Protein AF-A0A8S9WDZ3-F1 (afdb_monomer)

Nearest PDB structures (foldseek):
  6dm8-assembly7_G  TM=3.209E-01  e=6.962E-01  Escherichia coli K-12
  8tno-assembly1_A  TM=4.262E-01  e=3.860E+00  synthetic construct
  8tno-assembly2_B  TM=4.068E-01  e=4.930E+00  synthetic construct
  6vfi-assembly1_A  TM=4.098E-01  e=8.041E+00  synthetic construct
  6vo4-assembly1_A  TM=3.030E-01  e=2.740E+00  Homo sapiens

Structure (mmCIF, N/CA/C/O backbone):
data_AF-A0A8S9WDZ3-F1
#
_entry.id   AF-A0A8S9WDZ3-F1
#
loop_
_atom_site.group_PDB
_atom_site.id
_atom_site.type_symbol
_atom_site.label_atom_id
_atom_site.label_alt_id
_atom_site.label_comp_id
_atom_site.label_asym_id
_atom_site.label_entity_id
_atom_site.label_seq_id
_atom_site.pdbx_PDB_ins_code
_atom_site.Cartn_x
_atom_site.Cartn_y
_atom_site.Cartn_z
_atom_site.occupancy
_atom_site.B_iso_or_equiv
_atom_site.auth_seq_id
_atom_site.auth_comp_id
_atom_site.auth_asym_id
_atom_site.auth_atom_id
_atom_site.pdbx_PDB_model_num
ATOM 1 N N . MET A 1 1 ? -6.692 0.018 -32.032 1.00 40.12 1 MET A N 1
ATOM 2 C CA . MET A 1 1 ? -6.985 0.845 -30.844 1.00 40.12 1 MET A CA 1
ATOM 3 C C . MET A 1 1 ? -5.650 1.268 -30.252 1.00 40.12 1 MET A C 1
ATOM 5 O O . MET A 1 1 ? -4.953 0.416 -29.720 1.00 40.12 1 MET A O 1
ATOM 9 N N . GLN A 1 2 ? -5.207 2.512 -30.464 1.00 38.59 2 GLN A N 1
ATOM 10 C CA . GLN A 1 2 ? -3.973 2.981 -29.827 1.00 38.59 2 GLN A CA 1
ATOM 11 C C . GLN A 1 2 ? -4.269 3.216 -28.346 1.00 38.59 2 GLN A C 1
ATOM 13 O O . GLN A 1 2 ? -5.118 4.037 -28.007 1.00 38.59 2 GLN A O 1
ATOM 18 N N . ILE A 1 3 ? -3.610 2.460 -27.471 1.00 48.50 3 ILE A N 1
ATOM 19 C CA . ILE A 1 3 ? -3.632 2.719 -26.033 1.00 48.50 3 ILE A CA 1
ATOM 20 C C . ILE A 1 3 ? -2.866 4.029 -25.841 1.00 48.50 3 ILE A C 1
ATOM 22 O O . ILE A 1 3 ? -1.650 4.060 -26.029 1.00 48.50 3 ILE A O 1
ATOM 26 N N . LYS A 1 4 ? -3.571 5.123 -25.534 1.00 57.94 4 LYS A N 1
ATOM 27 C CA . LYS A 1 4 ? -2.932 6.384 -25.144 1.00 57.94 4 LYS A CA 1
ATOM 28 C C . LYS A 1 4 ? -2.119 6.088 -23.881 1.00 57.94 4 LYS A C 1
ATOM 30 O O . LYS A 1 4 ? -2.699 5.837 -22.828 1.00 57.94 4 LYS A O 1
ATOM 35 N N . LYS A 1 5 ? -0.788 6.045 -23.993 1.00 66.69 5 LYS A N 1
ATOM 36 C CA . LYS A 1 5 ? 0.084 6.037 -22.813 1.00 66.69 5 LYS A CA 1
ATOM 37 C C . LYS A 1 5 ? -0.200 7.321 -22.035 1.00 66.69 5 LYS A C 1
ATOM 39 O O . LYS A 1 5 ? -0.209 8.393 -22.639 1.00 66.69 5 LYS A O 1
ATOM 44 N N . MET A 1 6 ? -0.473 7.200 -20.738 1.00 71.88 6 MET A N 1
ATOM 45 C CA . MET A 1 6 ? -0.555 8.370 -19.865 1.00 71.88 6 MET A CA 1
ATOM 46 C C . MET A 1 6 ? 0.795 9.081 -19.858 1.00 71.88 6 MET A C 1
ATOM 48 O O . MET A 1 6 ? 1.844 8.434 -19.891 1.00 71.88 6 MET A O 1
ATOM 52 N N . HIS A 1 7 ? 0.763 10.408 -19.837 1.00 79.19 7 HIS A N 1
ATOM 53 C CA . HIS A 1 7 ? 1.970 11.204 -19.653 1.00 79.19 7 HIS A CA 1
ATOM 54 C C . HIS A 1 7 ? 2.420 11.151 -18.181 1.00 79.19 7 HIS A C 1
ATOM 56 O O . HIS A 1 7 ? 1.568 11.013 -17.303 1.00 79.19 7 HIS A O 1
ATOM 62 N N . PRO A 1 8 ? 3.724 11.311 -17.878 1.00 79.06 8 PRO A N 1
ATOM 63 C CA . PRO A 1 8 ? 4.237 11.234 -16.505 1.00 79.06 8 PRO A CA 1
ATOM 64 C C . PRO A 1 8 ? 3.478 12.113 -15.497 1.00 79.06 8 PRO A C 1
ATOM 66 O O . PRO A 1 8 ? 3.054 11.625 -14.456 1.00 79.06 8 PRO A O 1
ATOM 69 N N . GLY A 1 9 ? 3.170 13.365 -15.857 1.00 84.00 9 GLY A N 1
ATOM 70 C CA . GLY A 1 9 ? 2.394 14.261 -14.988 1.00 84.00 9 GLY A CA 1
ATOM 71 C C . GLY A 1 9 ? 0.935 13.831 -14.763 1.00 84.00 9 GLY A C 1
ATOM 72 O O . GLY A 1 9 ? 0.338 14.175 -13.747 1.00 84.00 9 GLY A O 1
ATOM 73 N N . GLU A 1 10 ? 0.341 13.053 -15.677 1.00 86.69 10 GLU A N 1
ATOM 74 C CA . GLU A 1 10 ? -0.997 12.479 -15.470 1.00 86.69 10 GLU A CA 1
ATOM 75 C C . GLU A 1 10 ? -0.952 11.327 -14.450 1.00 86.69 10 GLU A C 1
ATOM 77 O O . GLU A 1 10 ? -1.890 11.178 -13.665 1.00 86.69 10 GLU A O 1
ATOM 82 N N . LEU A 1 11 ? 0.131 10.537 -14.444 1.00 87.81 11 LEU A N 1
ATOM 83 C CA . LEU A 1 11 ? 0.350 9.443 -13.490 1.00 87.81 11 LEU A CA 1
ATOM 84 C C . LEU A 1 11 ? 0.649 9.969 -12.083 1.00 87.81 11 LEU A C 1
ATOM 86 O O . LEU A 1 11 ? 0.095 9.453 -11.116 1.00 87.81 11 LEU A O 1
ATOM 90 N N . GLU A 1 12 ? 1.457 11.025 -11.969 1.00 90.12 12 GLU A N 1
ATOM 91 C CA . GLU A 1 12 ? 1.723 11.712 -10.697 1.00 90.12 12 GLU A CA 1
ATOM 92 C C . GLU A 1 12 ? 0.423 12.221 -10.064 1.00 90.12 12 GLU A C 1
ATOM 94 O O . GLU A 1 12 ? 0.087 11.864 -8.934 1.00 90.12 12 GLU A O 1
ATOM 99 N N . ALA A 1 13 ? -0.374 12.970 -10.831 1.00 92.69 13 ALA A N 1
ATOM 100 C CA . ALA A 1 13 ? -1.641 13.501 -10.342 1.00 92.69 13 ALA A CA 1
ATOM 101 C C . ALA A 1 13 ? -2.654 12.392 -9.994 1.00 92.69 13 ALA A C 1
ATOM 103 O O . ALA A 1 13 ? -3.496 12.568 -9.113 1.00 92.69 13 ALA A O 1
ATOM 104 N N . GLU A 1 14 ? -2.628 11.254 -10.695 1.00 93.12 14 GLU A N 1
ATOM 105 C CA . GLU A 1 14 ? -3.444 10.087 -10.348 1.00 93.12 14 GLU A CA 1
ATOM 106 C C . GLU A 1 14 ? -2.997 9.454 -9.027 1.00 93.12 14 GLU A C 1
ATOM 108 O O . GLU A 1 14 ? -3.836 9.230 -8.150 1.00 93.12 14 GLU A O 1
ATOM 113 N N . ALA A 1 15 ? -1.696 9.207 -8.866 1.00 93.88 15 ALA A N 1
ATOM 114 C CA . ALA A 1 15 ? -1.133 8.628 -7.654 1.00 93.88 15 ALA A CA 1
ATOM 115 C C . ALA A 1 15 ? -1.459 9.488 -6.425 1.00 93.88 15 ALA A C 1
ATOM 117 O O . ALA A 1 15 ? -1.945 8.959 -5.425 1.00 93.88 15 ALA A O 1
ATOM 118 N N . GLU A 1 16 ? -1.294 10.810 -6.521 1.00 95.69 16 GLU A N 1
ATOM 119 C CA . GLU A 1 16 ? -1.653 11.745 -5.449 1.00 95.69 16 GLU A CA 1
ATOM 120 C C . GLU A 1 16 ? -3.130 11.633 -5.056 1.00 95.69 16 GLU A C 1
ATOM 122 O O . GLU A 1 16 ? -3.451 11.495 -3.873 1.00 95.69 16 GLU A O 1
ATOM 127 N N . ARG A 1 17 ? -4.0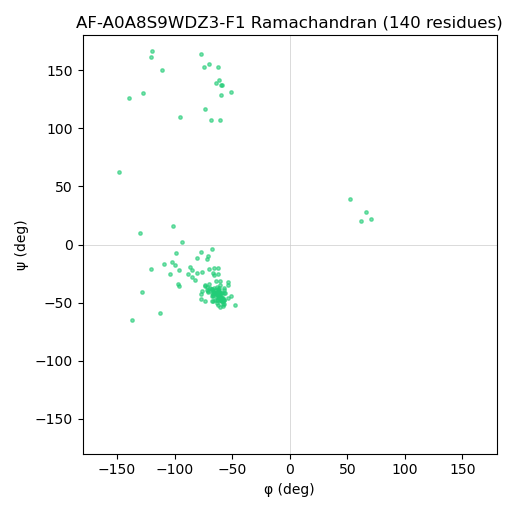41 11.624 -6.040 1.00 97.25 17 ARG A N 1
ATOM 128 C CA . ARG A 1 17 ? -5.483 11.489 -5.777 1.00 97.25 17 ARG A CA 1
ATOM 129 C C . ARG A 1 17 ? -5.824 10.167 -5.095 1.00 97.25 17 ARG A C 1
ATOM 131 O O . ARG A 1 17 ? -6.632 10.157 -4.169 1.00 97.25 17 ARG A O 1
ATOM 138 N N . ILE A 1 18 ? -5.228 9.062 -5.539 1.00 97.44 18 ILE A N 1
ATOM 139 C CA . ILE A 1 18 ? -5.483 7.732 -4.969 1.00 97.44 18 ILE A CA 1
ATOM 140 C C . ILE A 1 18 ? -4.955 7.648 -3.535 1.00 97.44 18 ILE A C 1
ATOM 142 O O . ILE A 1 18 ? -5.657 7.153 -2.654 1.00 97.44 18 ILE A O 1
ATOM 146 N N . VAL A 1 19 ? -3.747 8.155 -3.281 1.00 98.25 19 VAL A N 1
ATOM 147 C CA . VAL A 1 19 ? -3.130 8.159 -1.945 1.00 98.25 19 VAL A CA 1
ATOM 148 C C . VAL A 1 19 ? -3.929 9.031 -0.972 1.00 98.25 19 VAL A C 1
ATOM 150 O O . VAL A 1 19 ? -4.139 8.640 0.178 1.00 98.25 19 VAL A O 1
ATOM 153 N N . GLU A 1 20 ? -4.437 10.178 -1.426 1.00 98.50 20 GLU A N 1
ATOM 154 C CA . GLU A 1 20 ? -5.309 11.032 -0.616 1.00 98.50 20 GLU A CA 1
ATOM 155 C C . GLU A 1 20 ? -6.661 10.364 -0.327 1.00 98.50 20 GLU A C 1
ATOM 157 O O . GLU A 1 20 ? -7.138 10.365 0.810 1.00 98.50 20 GLU A O 1
ATOM 162 N N . ALA A 1 21 ? -7.272 9.734 -1.334 1.00 98.56 21 ALA A N 1
ATOM 163 C CA . ALA A 1 21 ? -8.512 8.984 -1.157 1.00 98.56 21 ALA A CA 1
ATOM 164 C C . ALA A 1 21 ? -8.337 7.813 -0.176 1.00 98.56 21 ALA A C 1
ATOM 166 O O . ALA A 1 21 ? -9.207 7.582 0.665 1.00 98.56 21 ALA A O 1
ATOM 167 N N . PHE A 1 22 ? -7.198 7.120 -0.233 1.00 98.69 22 PHE A N 1
ATOM 168 C CA . PHE A 1 22 ? -6.852 6.057 0.706 1.00 98.69 22 PHE A CA 1
ATOM 169 C C . PHE A 1 22 ? -6.722 6.574 2.145 1.00 98.69 22 PHE A C 1
ATOM 171 O O . PHE A 1 22 ? -7.282 5.979 3.066 1.00 98.69 22 PHE A O 1
ATOM 178 N N . TYR A 1 23 ? -6.041 7.704 2.350 1.00 98.75 23 TYR A N 1
ATOM 179 C CA . TYR A 1 23 ? -5.949 8.344 3.664 1.00 98.75 23 TYR A CA 1
ATOM 180 C C . TYR A 1 23 ? -7.333 8.691 4.232 1.00 98.75 23 TYR A C 1
ATOM 182 O O . TYR A 1 23 ? -7.646 8.326 5.370 1.00 98.75 23 TYR A O 1
ATOM 190 N N . ASN A 1 24 ? -8.188 9.323 3.424 1.00 98.62 24 ASN A N 1
ATOM 191 C CA . ASN A 1 24 ? -9.543 9.688 3.835 1.00 98.62 24 ASN A CA 1
ATOM 192 C C . ASN A 1 24 ? -10.383 8.457 4.185 1.00 98.62 24 ASN A C 1
ATOM 194 O O . ASN A 1 24 ? -11.076 8.453 5.200 1.00 98.62 24 ASN A O 1
ATOM 198 N N . TYR A 1 25 ? -10.262 7.386 3.405 1.00 98.69 25 TYR A N 1
ATOM 199 C CA . TYR A 1 25 ? -10.893 6.103 3.694 1.00 98.69 25 TYR A CA 1
ATOM 200 C C . TYR A 1 25 ? -10.450 5.527 5.051 1.00 98.69 25 TYR A C 1
ATOM 202 O O . TYR A 1 25 ? -11.284 5.133 5.870 1.00 98.69 25 TYR A O 1
ATOM 210 N N . LEU A 1 26 ? -9.146 5.517 5.343 1.00 98.62 26 LEU A N 1
ATOM 211 C CA . LEU A 1 26 ? -8.642 5.013 6.624 1.00 98.62 26 LEU A CA 1
ATOM 212 C C . LEU A 1 26 ? -9.180 5.818 7.809 1.00 98.62 26 LEU A C 1
ATOM 214 O O . LEU A 1 26 ? -9.603 5.239 8.811 1.00 98.62 26 LEU A O 1
ATOM 218 N N . LYS A 1 27 ? -9.162 7.144 7.685 1.00 98.44 27 LYS A N 1
ATOM 219 C CA . LYS A 1 27 ? -9.550 8.062 8.753 1.00 98.44 27 LYS A CA 1
ATOM 220 C C . LYS A 1 27 ? -11.059 8.094 8.976 1.00 98.44 27 LYS A C 1
ATOM 222 O O . LYS A 1 27 ? -11.516 7.987 10.108 1.00 98.44 27 LYS A O 1
ATOM 227 N N . HIS A 1 28 ? -11.834 8.243 7.907 1.00 98.00 28 HIS A N 1
ATOM 228 C CA . HIS A 1 28 ? -13.259 8.558 7.995 1.00 98.00 28 HIS A CA 1
ATOM 229 C C . HIS A 1 28 ? -14.161 7.330 7.884 1.00 98.00 28 HIS A C 1
ATOM 231 O O . HIS A 1 28 ? -15.189 7.281 8.552 1.00 98.00 28 HIS A O 1
ATOM 237 N N . GLU A 1 29 ? -13.780 6.327 7.091 1.00 98.00 29 GLU A N 1
ATOM 238 C CA . GLU A 1 29 ? -14.601 5.123 6.900 1.00 98.00 29 GLU A CA 1
ATOM 239 C C . GLU A 1 29 ? -14.168 3.975 7.811 1.00 98.00 29 GLU A C 1
ATOM 241 O O . GLU A 1 29 ? -15.009 3.221 8.295 1.00 98.00 29 GLU A O 1
ATOM 246 N N . LYS A 1 30 ? -12.863 3.835 8.075 1.00 97.81 30 LYS A N 1
ATOM 247 C CA . LYS A 1 30 ? -12.343 2.793 8.978 1.00 97.81 30 LYS A CA 1
ATOM 248 C C . LYS A 1 30 ? -12.041 3.289 10.392 1.00 97.81 30 LYS A C 1
ATOM 250 O O . LYS A 1 30 ? -11.752 2.464 11.256 1.00 97.81 30 LYS A O 1
ATOM 255 N N . GLY A 1 31 ? -12.128 4.598 10.637 1.00 97.81 31 GLY A N 1
ATOM 256 C CA . GLY A 1 31 ? -12.002 5.189 11.972 1.00 97.81 31 GLY A CA 1
ATOM 257 C C . GLY A 1 31 ? -10.616 5.042 12.604 1.00 97.81 31 GLY A C 1
ATOM 258 O O . GLY A 1 31 ? -10.511 4.966 13.827 1.00 97.81 31 GLY A O 1
ATOM 259 N N . LEU A 1 32 ? -9.551 4.949 11.799 1.00 98.00 32 LEU A N 1
ATOM 260 C CA . LEU A 1 32 ? -8.182 4.936 12.321 1.00 98.00 32 LEU A CA 1
ATOM 261 C C . LEU A 1 32 ? -7.803 6.316 12.877 1.00 98.00 32 LEU A C 1
ATOM 263 O O . LEU A 1 32 ? -8.330 7.342 12.444 1.00 98.00 32 LEU A O 1
ATOM 267 N N . SER A 1 33 ? -6.844 6.344 13.809 1.00 98.19 33 SER A N 1
ATOM 268 C CA . SER A 1 33 ? -6.278 7.607 14.284 1.00 98.19 33 SER A CA 1
ATOM 269 C C . SER A 1 33 ? -5.578 8.359 13.150 1.00 98.19 33 SER A C 1
ATOM 271 O O . SER A 1 33 ? -5.057 7.753 12.211 1.00 98.19 33 SER A O 1
ATOM 273 N N . GLU A 1 34 ? -5.532 9.686 13.275 1.00 97.94 34 GLU A N 1
ATOM 274 C CA . GLU A 1 34 ? -4.807 10.588 12.373 1.00 97.94 34 GLU A CA 1
ATOM 275 C C . GLU A 1 34 ? -3.381 10.095 12.101 1.00 97.94 34 GLU A C 1
ATOM 277 O O . GLU A 1 34 ? -2.982 9.924 10.954 1.00 97.94 34 GLU A O 1
ATOM 282 N N . GLU A 1 35 ? -2.643 9.810 13.174 1.00 97.94 35 GLU A N 1
ATOM 283 C CA . GLU A 1 35 ? -1.253 9.365 13.131 1.00 97.94 35 GLU A CA 1
ATOM 284 C C . GLU A 1 35 ? -1.102 8.058 12.348 1.00 97.94 35 GLU A C 1
ATOM 286 O O . GLU A 1 35 ? -0.276 7.965 11.444 1.00 97.94 35 GLU A O 1
ATOM 291 N N . THR A 1 36 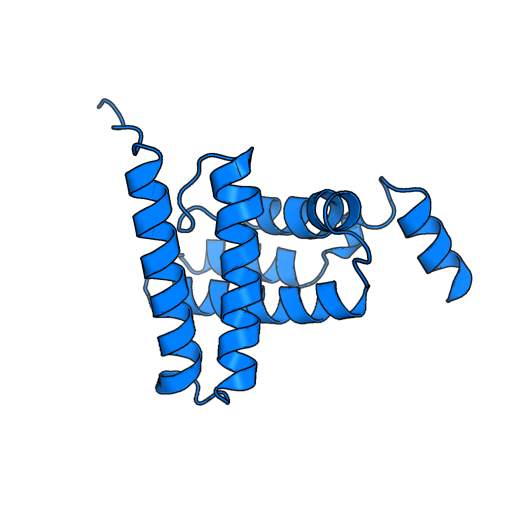? -1.943 7.056 12.630 1.00 97.50 36 THR A N 1
ATOM 292 C CA . THR A 1 36 ? -1.868 5.768 11.926 1.00 97.50 36 THR A CA 1
ATOM 293 C C . THR A 1 36 ? -2.297 5.895 10.462 1.00 97.50 36 THR A C 1
ATOM 295 O O . THR A 1 36 ? -1.704 5.263 9.588 1.00 97.50 36 THR A O 1
ATOM 298 N N . ALA A 1 37 ? -3.310 6.714 10.163 1.00 98.31 37 ALA A N 1
ATOM 299 C CA . ALA A 1 37 ? -3.739 6.963 8.790 1.00 98.31 37 ALA A CA 1
ATOM 300 C C . ALA A 1 37 ? -2.654 7.694 7.980 1.00 98.31 37 ALA A C 1
ATOM 302 O O . ALA A 1 37 ? -2.405 7.324 6.833 1.00 98.31 37 ALA A O 1
ATOM 303 N N . LEU A 1 38 ? -1.982 8.687 8.575 1.00 98.31 38 LEU A N 1
ATOM 304 C CA . LEU A 1 38 ? -0.860 9.398 7.956 1.00 98.31 38 LEU A CA 1
ATOM 305 C C . LEU A 1 38 ? 0.345 8.486 7.728 1.00 98.31 38 LEU A C 1
ATOM 307 O O . LEU A 1 38 ? 0.939 8.540 6.655 1.00 98.31 38 LEU A O 1
ATOM 311 N N . GLU A 1 39 ? 0.672 7.615 8.681 1.00 97.69 39 GLU A N 1
ATOM 312 C CA . GLU A 1 39 ? 1.754 6.640 8.516 1.00 97.69 39 GLU A CA 1
ATOM 313 C C . GLU A 1 39 ? 1.473 5.699 7.333 1.00 97.69 39 GLU A C 1
ATOM 315 O O . GLU A 1 39 ? 2.306 5.533 6.443 1.00 97.69 39 GLU A O 1
ATOM 320 N N . HIS A 1 40 ? 0.264 5.139 7.242 1.00 98.00 40 HIS A N 1
ATOM 321 C CA . HIS A 1 40 ? -0.110 4.288 6.109 1.00 98.00 40 HIS A CA 1
ATOM 322 C C . HIS A 1 40 ? -0.163 5.053 4.779 1.00 98.00 40 HIS A C 1
ATOM 324 O O . HIS A 1 40 ? 0.265 4.521 3.753 1.00 98.00 40 HIS A O 1
ATOM 330 N N . LYS A 1 41 ? -0.637 6.307 4.785 1.00 98.19 41 LYS A N 1
ATOM 331 C CA . LYS A 1 41 ? -0.577 7.205 3.621 1.00 98.19 41 LYS A CA 1
ATOM 332 C C . LYS A 1 41 ? 0.863 7.389 3.154 1.00 98.19 41 LYS A C 1
ATOM 334 O O . LYS A 1 41 ? 1.134 7.258 1.965 1.00 98.19 41 LYS A O 1
ATOM 339 N N . HIS A 1 42 ? 1.777 7.668 4.080 1.00 97.38 42 HIS A N 1
ATOM 340 C CA . HIS A 1 42 ? 3.191 7.861 3.785 1.00 97.38 42 HIS A CA 1
ATOM 341 C C . HIS A 1 42 ? 3.814 6.599 3.177 1.00 97.38 42 HIS A C 1
ATOM 343 O O . HIS A 1 42 ? 4.497 6.685 2.161 1.00 97.38 42 HIS A O 1
ATOM 349 N N . GLN A 1 43 ? 3.518 5.420 3.728 1.00 96.38 43 GLN A N 1
ATOM 350 C CA . GLN A 1 43 ? 4.034 4.145 3.221 1.00 96.38 43 GLN A CA 1
ATOM 351 C C . GLN A 1 43 ? 3.580 3.854 1.779 1.00 96.38 43 GLN A C 1
ATOM 353 O O . GLN A 1 43 ? 4.410 3.504 0.937 1.00 96.38 43 GLN A O 1
ATOM 358 N N . ILE A 1 44 ? 2.291 4.042 1.471 1.00 97.81 44 ILE A N 1
ATOM 359 C CA . ILE A 1 44 ? 1.763 3.836 0.109 1.00 97.81 44 ILE A CA 1
ATOM 360 C C . ILE A 1 44 ? 2.221 4.942 -0.845 1.00 97.81 44 ILE A C 1
ATOM 362 O O . ILE A 1 44 ? 2.587 4.654 -1.982 1.00 97.81 44 ILE A O 1
ATOM 366 N N . GLY A 1 45 ? 2.265 6.195 -0.391 1.00 96.75 45 GLY A N 1
ATOM 367 C CA . GLY A 1 45 ? 2.775 7.312 -1.186 1.00 96.75 45 GLY A CA 1
ATOM 368 C C . GLY A 1 45 ? 4.252 7.148 -1.542 1.00 96.75 45 GLY A C 1
ATOM 369 O O . GLY A 1 45 ? 4.649 7.410 -2.674 1.00 96.75 45 GLY A O 1
ATOM 370 N N . PHE A 1 46 ? 5.067 6.646 -0.611 1.00 94.94 46 PHE A N 1
ATOM 371 C CA . PHE A 1 46 ? 6.476 6.371 -0.870 1.00 94.94 46 PHE A CA 1
ATOM 372 C C . PHE A 1 46 ? 6.658 5.250 -1.900 1.00 94.94 46 PHE A C 1
ATOM 374 O O . PHE A 1 46 ? 7.474 5.405 -2.807 1.00 94.94 46 PHE A O 1
ATOM 381 N N . PHE A 1 47 ? 5.865 4.176 -1.820 1.00 94.56 47 PHE A N 1
ATOM 382 C CA . PHE A 1 47 ? 5.812 3.141 -2.859 1.00 94.56 47 PHE A CA 1
ATOM 383 C C . PHE A 1 47 ? 5.418 3.716 -4.227 1.00 94.56 47 PHE A C 1
ATOM 385 O O . PHE A 1 47 ? 6.136 3.518 -5.209 1.00 94.56 47 PHE A O 1
ATOM 392 N N . ALA A 1 48 ? 4.316 4.470 -4.285 1.00 92.94 48 ALA A N 1
ATOM 393 C CA . ALA A 1 48 ? 3.807 5.050 -5.523 1.00 92.94 48 ALA A CA 1
ATOM 394 C C . ALA A 1 48 ? 4.860 5.943 -6.197 1.00 92.94 48 ALA A C 1
ATOM 396 O O . ALA A 1 48 ? 5.198 5.738 -7.360 1.00 92.94 48 ALA A O 1
ATOM 397 N N . ASN A 1 49 ? 5.442 6.876 -5.443 1.00 90.50 49 ASN A N 1
ATOM 398 C CA . ASN A 1 49 ? 6.365 7.868 -5.985 1.00 90.50 49 ASN A CA 1
ATOM 399 C C . ASN A 1 49 ? 7.761 7.300 -6.258 1.00 90.50 49 ASN A C 1
ATOM 401 O O . ASN A 1 49 ? 8.363 7.594 -7.288 1.00 90.50 49 ASN A O 1
ATOM 405 N N . SER A 1 50 ? 8.289 6.485 -5.344 1.00 86.88 50 SER A N 1
ATOM 406 C CA . SER A 1 50 ? 9.695 6.070 -5.404 1.00 86.88 50 SER A CA 1
ATOM 407 C C . SER A 1 50 ? 9.918 4.812 -6.229 1.00 86.88 50 SER A C 1
ATOM 409 O O . SER A 1 50 ? 11.019 4.627 -6.740 1.00 86.88 50 SER A O 1
ATOM 411 N N . TYR A 1 51 ? 8.904 3.952 -6.356 1.00 86.75 51 TYR A N 1
ATOM 412 C CA . TYR A 1 51 ? 9.002 2.692 -7.087 1.00 86.75 51 TYR A CA 1
ATOM 413 C C . TYR A 1 51 ? 8.127 2.712 -8.348 1.00 86.75 51 TYR A C 1
ATOM 415 O O . TYR A 1 51 ? 8.659 2.637 -9.453 1.00 86.75 51 TYR A O 1
ATOM 423 N N . PHE A 1 52 ? 6.813 2.920 -8.227 1.00 83.50 52 PHE A N 1
ATOM 424 C CA . PHE A 1 52 ? 5.907 2.836 -9.384 1.00 83.50 52 PHE A CA 1
ATOM 425 C C . PHE A 1 52 ? 6.120 3.931 -10.425 1.00 83.50 52 PHE A C 1
ATOM 427 O O . PHE A 1 52 ? 6.251 3.632 -11.608 1.00 83.50 52 PHE A O 1
ATOM 434 N N . LEU A 1 53 ? 6.190 5.191 -10.002 1.00 83.94 53 LEU A N 1
ATOM 435 C CA . LEU A 1 53 ? 6.438 6.305 -10.916 1.00 83.94 53 LEU A CA 1
ATOM 436 C C . LEU A 1 53 ? 7.912 6.377 -11.325 1.00 83.94 53 LEU A C 1
ATOM 438 O O . LEU A 1 53 ? 8.213 6.621 -12.488 1.00 83.94 53 LEU A O 1
ATOM 442 N N . GLY A 1 54 ? 8.826 6.131 -10.382 1.00 74.94 54 GLY A N 1
ATOM 443 C CA . GLY A 1 54 ? 10.265 6.273 -10.610 1.00 74.94 54 GLY A CA 1
ATOM 444 C C . GLY A 1 54 ? 10.929 5.152 -11.418 1.00 74.94 54 GLY A C 1
ATOM 445 O O . GLY A 1 54 ? 11.995 5.388 -11.983 1.00 74.94 54 GLY A O 1
ATOM 446 N N . TYR A 1 55 ? 10.348 3.947 -11.453 1.00 75.12 55 TYR A N 1
ATOM 447 C CA . TYR A 1 55 ? 10.953 2.776 -12.108 1.00 75.12 55 TYR A CA 1
ATOM 448 C C . TY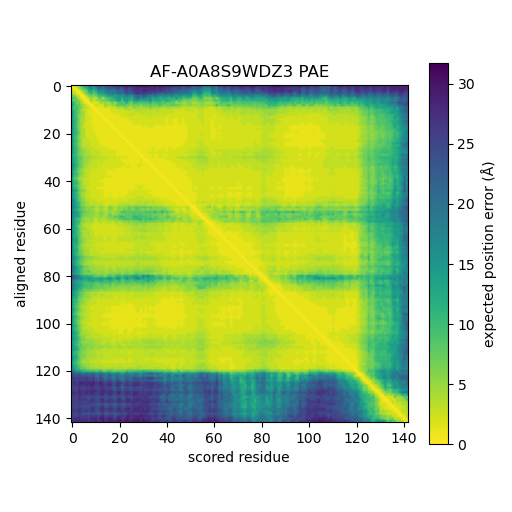R A 1 55 ? 10.014 2.080 -13.095 1.00 75.12 55 TYR A C 1
ATOM 450 O O . TYR A 1 55 ? 10.463 1.682 -14.167 1.00 75.12 55 TYR A O 1
ATOM 458 N N . GLU A 1 56 ? 8.732 1.937 -12.754 1.00 75.88 56 GLU A N 1
ATOM 459 C CA . GLU A 1 56 ? 7.797 1.130 -13.549 1.00 75.88 56 GLU A CA 1
ATOM 460 C C . GLU A 1 56 ? 6.966 1.951 -14.554 1.00 75.88 56 GLU A C 1
ATOM 462 O O . GLU A 1 56 ? 6.456 1.388 -15.522 1.00 75.88 56 GLU A O 1
ATOM 467 N N . GLU A 1 57 ? 6.815 3.265 -14.342 1.00 81.31 57 GLU A N 1
ATOM 468 C CA . GLU A 1 57 ? 5.945 4.173 -15.114 1.00 81.31 57 GLU A CA 1
ATOM 469 C C . GLU A 1 57 ? 4.488 3.662 -15.232 1.00 81.31 57 GLU A C 1
ATOM 471 O O . GLU A 1 57 ? 3.837 3.767 -16.279 1.00 81.31 57 GLU A O 1
ATOM 476 N N . LYS A 1 58 ? 3.960 3.076 -14.147 1.00 83.44 58 LYS A N 1
ATOM 477 C CA . LYS A 1 58 ? 2.620 2.461 -14.094 1.00 83.44 58 LYS A CA 1
ATOM 478 C C . LYS A 1 58 ? 1.642 3.249 -13.224 1.00 83.44 58 LYS A C 1
ATOM 480 O O . LYS A 1 58 ? 2.007 3.858 -12.224 1.00 83.44 58 LYS A O 1
ATOM 485 N N . SER A 1 59 ? 0.362 3.154 -13.587 1.00 87.75 59 SER A N 1
ATOM 486 C CA . SER A 1 59 ? -0.757 3.584 -12.740 1.00 87.75 59 SER A CA 1
ATOM 487 C C . SER A 1 59 ? -0.814 2.744 -11.465 1.00 87.75 59 SER A C 1
ATOM 489 O O . SER A 1 59 ? -0.687 1.519 -11.522 1.00 87.75 59 SER A O 1
ATOM 491 N N . LEU A 1 60 ? -1.085 3.389 -10.329 1.00 89.50 60 LEU A N 1
ATOM 492 C CA . LEU A 1 60 ? -1.213 2.715 -9.035 1.00 89.50 60 LEU A CA 1
ATOM 493 C C . LEU A 1 60 ? -2.424 1.764 -8.979 1.00 89.50 60 LEU A C 1
ATOM 495 O O . LEU A 1 60 ? -2.438 0.828 -8.186 1.00 89.50 60 LEU A O 1
ATOM 499 N N . LEU A 1 61 ? -3.412 1.955 -9.862 1.00 90.88 61 LEU A N 1
ATOM 500 C CA . LEU A 1 61 ? -4.560 1.052 -10.018 1.00 90.88 61 LEU A CA 1
ATOM 501 C C . LEU A 1 61 ? -4.189 -0.282 -10.677 1.00 90.88 61 LEU A C 1
ATOM 503 O O . LEU A 1 61 ? -4.998 -1.202 -10.690 1.00 90.88 61 LEU A O 1
ATOM 507 N N . LYS A 1 62 ? -2.985 -0.389 -11.249 1.00 89.69 62 LYS A N 1
ATOM 508 C CA . LYS A 1 62 ? -2.485 -1.601 -11.912 1.00 89.69 62 LYS A CA 1
ATOM 509 C C . LYS A 1 62 ? -1.513 -2.398 -11.047 1.00 89.69 62 LYS A C 1
ATOM 511 O O . LYS A 1 62 ? -0.772 -3.213 -11.587 1.00 89.69 62 LYS A O 1
ATOM 516 N N . VAL A 1 63 ? -1.479 -2.130 -9.742 1.00 92.25 63 VAL A N 1
ATOM 517 C CA . VAL A 1 63 ? -0.637 -2.874 -8.804 1.00 92.25 63 VAL A CA 1
ATOM 518 C C . VAL A 1 63 ? -1.005 -4.360 -8.806 1.00 92.25 63 VAL A C 1
ATOM 520 O O . VAL A 1 63 ? -2.181 -4.717 -8.811 1.00 92.25 63 VAL A O 1
ATOM 523 N N . THR A 1 64 ? 0.010 -5.219 -8.804 1.00 91.75 64 THR A N 1
ATOM 524 C CA . THR A 1 64 ? -0.113 -6.683 -8.752 1.00 91.75 64 THR A CA 1
ATOM 525 C C . THR A 1 64 ? 0.585 -7.249 -7.516 1.00 91.75 64 THR A C 1
ATOM 527 O O . THR A 1 64 ? 1.383 -6.554 -6.879 1.00 91.75 64 THR A O 1
ATOM 530 N N . GLY A 1 65 ? 0.333 -8.518 -7.172 1.00 89.88 65 GLY A N 1
ATOM 531 C CA . GLY A 1 65 ? 1.073 -9.188 -6.101 1.00 89.88 65 GLY A CA 1
ATOM 532 C C . GLY A 1 65 ? 2.588 -9.172 -6.3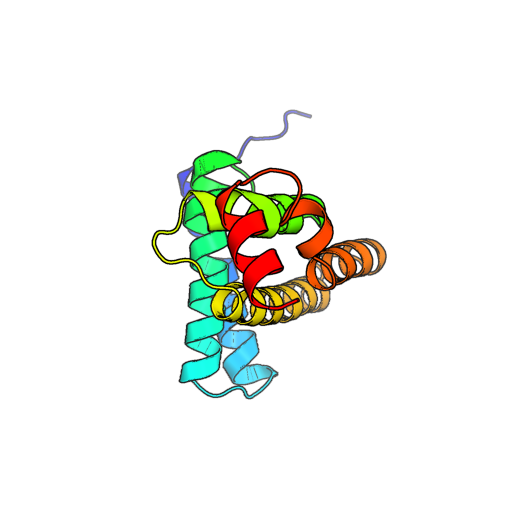39 1.00 89.88 65 GLY A C 1
ATOM 533 O O . GLY A 1 65 ? 3.349 -8.829 -5.434 1.00 89.88 65 GLY A O 1
ATOM 534 N N . SER A 1 66 ? 3.022 -9.414 -7.581 1.00 88.06 66 SER A N 1
ATOM 535 C CA . SER A 1 66 ? 4.442 -9.394 -7.966 1.00 88.06 66 SER A CA 1
ATOM 536 C C . SER A 1 66 ? 5.110 -8.036 -7.736 1.00 88.06 66 SER A C 1
ATOM 538 O O . SER A 1 66 ? 6.286 -7.994 -7.380 1.00 88.06 66 SER A O 1
ATOM 540 N N . ASP A 1 67 ? 4.384 -6.930 -7.919 1.00 91.06 67 ASP A N 1
ATOM 541 C CA . ASP A 1 67 ? 4.916 -5.589 -7.662 1.00 91.06 67 ASP A CA 1
ATOM 542 C C . ASP A 1 67 ? 5.178 -5.365 -6.160 1.00 91.06 67 ASP A C 1
ATOM 544 O O . ASP A 1 67 ? 6.164 -4.734 -5.775 1.00 91.06 67 ASP A O 1
ATOM 548 N N . ILE A 1 68 ? 4.301 -5.890 -5.296 1.00 90.75 68 ILE A N 1
ATOM 549 C CA . ILE A 1 68 ? 4.462 -5.828 -3.835 1.00 90.75 68 ILE A CA 1
ATOM 550 C C . ILE A 1 68 ? 5.653 -6.690 -3.399 1.00 90.75 68 ILE A C 1
ATOM 552 O O . ILE A 1 68 ? 6.436 -6.271 -2.539 1.00 90.75 68 ILE A O 1
ATOM 556 N N . GLU A 1 69 ? 5.793 -7.878 -3.992 1.00 86.94 69 GLU A N 1
ATOM 557 C CA . GLU A 1 69 ? 6.898 -8.800 -3.726 1.00 86.94 69 GLU A CA 1
ATOM 558 C C . GLU A 1 69 ? 8.252 -8.202 -4.124 1.00 86.94 69 GLU A C 1
ATOM 560 O O . GLU A 1 69 ? 9.135 -8.145 -3.269 1.00 86.94 69 GLU A O 1
ATOM 565 N N . ASP A 1 70 ? 8.415 -7.667 -5.339 1.00 86.38 70 ASP A N 1
ATOM 566 C CA . ASP A 1 70 ? 9.691 -7.055 -5.747 1.00 86.38 70 ASP A CA 1
ATOM 567 C C . ASP A 1 70 ? 9.986 -5.776 -4.946 1.00 86.38 70 ASP A C 1
ATOM 569 O O . ASP A 1 70 ? 11.117 -5.552 -4.495 1.00 86.38 70 ASP A O 1
ATOM 573 N N . TYR A 1 71 ? 8.966 -4.958 -4.663 1.00 89.50 71 TYR A N 1
ATOM 574 C CA . TYR A 1 71 ? 9.155 -3.763 -3.849 1.00 89.50 71 TYR A CA 1
ATOM 575 C C . TYR A 1 71 ? 9.662 -4.099 -2.439 1.00 89.50 71 TYR A C 1
ATOM 577 O O . TYR A 1 71 ? 10.694 -3.573 -2.017 1.00 89.50 71 TYR A O 1
ATOM 585 N N . LEU A 1 72 ? 8.981 -4.979 -1.698 1.00 86.50 72 LEU A N 1
ATOM 586 C CA . LEU A 1 72 ? 9.322 -5.268 -0.297 1.00 86.50 72 LEU A CA 1
ATOM 587 C C . LEU A 1 72 ? 10.411 -6.330 -0.129 1.00 86.50 72 LEU A C 1
ATOM 589 O O . LEU A 1 72 ? 11.131 -6.299 0.871 1.00 86.50 72 LEU A O 1
ATOM 593 N N . GLY A 1 73 ? 10.528 -7.257 -1.076 1.00 78.75 73 GLY A N 1
ATOM 594 C CA . GLY A 1 73 ? 11.493 -8.355 -1.077 1.00 78.75 73 GLY A CA 1
ATOM 595 C C . GLY A 1 73 ? 12.863 -7.976 -1.639 1.00 78.75 73 GLY A C 1
ATOM 596 O O . GLY A 1 73 ? 13.859 -8.609 -1.284 1.00 78.75 73 GLY A O 1
ATOM 597 N N . ASN A 1 74 ? 12.944 -6.918 -2.454 1.00 80.25 74 ASN A N 1
ATOM 598 C CA . ASN A 1 74 ? 14.173 -6.538 -3.150 1.00 80.25 74 ASN A CA 1
ATOM 599 C C . ASN A 1 74 ? 14.434 -5.024 -3.116 1.00 80.25 74 ASN A C 1
ATOM 601 O O . ASN A 1 74 ? 15.419 -4.584 -2.508 1.00 80.25 74 ASN A O 1
ATOM 605 N N . TRP A 1 75 ? 13.581 -4.213 -3.748 1.00 87.44 75 TRP A N 1
ATOM 606 C CA . TRP A 1 75 ? 13.869 -2.794 -3.980 1.00 87.44 75 TRP A CA 1
ATOM 607 C C . TRP A 1 75 ? 14.019 -2.006 -2.673 1.00 87.44 75 TRP A C 1
ATOM 609 O O . TRP A 1 75 ? 15.054 -1.372 -2.457 1.00 87.44 75 TRP A O 1
ATOM 619 N N . TYR A 1 76 ? 13.043 -2.096 -1.766 1.00 86.38 76 TYR A N 1
ATOM 620 C CA . TYR A 1 76 ? 12.997 -1.328 -0.518 1.00 86.38 76 TYR A CA 1
ATOM 621 C C . TYR A 1 76 ? 14.218 -1.613 0.358 1.00 86.38 76 TYR A C 1
ATOM 623 O O . TYR A 1 76 ? 14.899 -0.693 0.803 1.00 86.38 76 TYR A O 1
ATOM 631 N N . ILE A 1 77 ? 14.563 -2.892 0.520 1.00 81.00 77 ILE A N 1
ATOM 632 C CA . ILE A 1 77 ? 15.702 -3.342 1.334 1.00 81.00 77 ILE A CA 1
ATOM 633 C C . ILE A 1 77 ? 17.028 -2.804 0.785 1.00 81.00 77 ILE A C 1
ATOM 635 O O . ILE A 1 77 ? 17.945 -2.469 1.534 1.00 81.00 77 ILE A O 1
ATOM 639 N N . ARG A 1 78 ? 17.164 -2.758 -0.543 1.00 81.38 78 ARG A N 1
ATOM 640 C CA . ARG A 1 78 ? 18.402 -2.317 -1.194 1.00 81.38 78 ARG A CA 1
ATOM 641 C C . ARG A 1 78 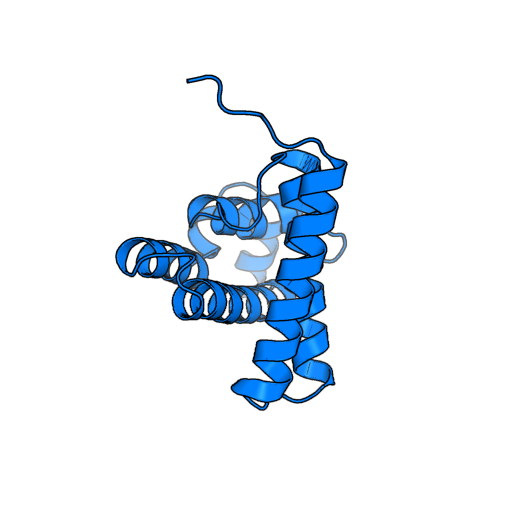? 18.523 -0.804 -1.295 1.00 81.38 78 ARG A C 1
ATOM 643 O O . ARG A 1 78 ? 19.646 -0.305 -1.353 1.00 81.38 78 ARG A O 1
ATOM 650 N N . LYS A 1 79 ? 17.400 -0.095 -1.413 1.00 84.12 79 LYS A N 1
ATOM 651 C CA . LYS A 1 79 ? 17.366 1.330 -1.764 1.00 84.12 79 LYS A CA 1
ATOM 652 C C . LYS A 1 79 ? 17.079 2.240 -0.577 1.00 84.12 79 LYS A C 1
ATOM 654 O O . LYS A 1 79 ? 17.525 3.384 -0.599 1.00 84.12 79 LYS A O 1
ATOM 659 N N . VAL A 1 80 ? 16.408 1.749 0.462 1.00 83.88 80 VAL A N 1
ATOM 660 C CA . VAL A 1 80 ? 16.102 2.534 1.661 1.00 83.88 80 VAL A CA 1
ATOM 661 C C . VAL A 1 80 ? 17.159 2.275 2.728 1.00 83.88 80 VAL A C 1
ATOM 663 O O . VAL A 1 80 ? 17.256 1.192 3.306 1.00 83.88 80 VAL A O 1
ATOM 666 N N . TRP A 1 81 ? 17.986 3.290 2.986 1.00 77.00 81 TRP A N 1
ATOM 667 C CA . TRP A 1 81 ? 18.998 3.230 4.039 1.00 77.00 81 TRP A CA 1
ATOM 668 C C . TRP A 1 81 ? 18.335 2.963 5.399 1.00 77.00 81 TRP A C 1
ATOM 670 O O . TRP A 1 81 ? 17.308 3.553 5.714 1.00 77.00 81 TRP A O 1
ATOM 680 N N . ASN A 1 82 ? 18.931 2.085 6.210 1.00 75.06 82 ASN A N 1
ATOM 681 C CA . ASN A 1 82 ? 18.401 1.642 7.509 1.00 75.06 82 ASN A CA 1
ATOM 682 C C . ASN A 1 82 ? 17.046 0.905 7.484 1.00 75.06 82 ASN A C 1
ATOM 684 O O . ASN A 1 82 ? 16.427 0.780 8.538 1.00 75.06 82 ASN A O 1
ATOM 688 N N . SER A 1 83 ? 16.608 0.348 6.347 1.00 74.88 83 SER A N 1
ATOM 689 C CA . SER A 1 83 ? 15.413 -0.509 6.308 1.00 74.88 83 SER A CA 1
ATOM 690 C C . SER A 1 83 ? 15.474 -1.623 7.366 1.00 74.88 83 SER A C 1
ATOM 692 O O . SER A 1 83 ? 16.469 -2.357 7.444 1.00 74.88 83 SER A O 1
ATOM 694 N N . SER A 1 84 ? 14.405 -1.794 8.142 1.00 73.44 84 SER A N 1
ATOM 695 C CA . SER A 1 84 ? 14.306 -2.810 9.190 1.00 73.44 84 SER A CA 1
ATOM 696 C C . SER A 1 84 ? 13.146 -3.786 8.965 1.00 73.44 84 SER A C 1
ATOM 698 O O . SER A 1 84 ? 12.180 -3.514 8.251 1.00 73.44 84 SER A O 1
ATOM 700 N N . LYS A 1 85 ? 13.205 -4.949 9.631 1.00 69.56 85 LYS A N 1
ATOM 701 C CA . LYS A 1 85 ? 12.101 -5.927 9.625 1.00 69.56 85 LYS A CA 1
ATOM 702 C C . LYS A 1 85 ? 10.802 -5.345 10.204 1.00 69.56 85 LYS A C 1
ATOM 704 O O . LYS A 1 85 ? 9.722 -5.781 9.813 1.00 69.56 85 LYS A O 1
ATOM 709 N N . SER A 1 86 ? 10.891 -4.422 11.164 1.00 73.56 86 SER A N 1
ATOM 710 C CA . SER A 1 86 ? 9.724 -3.727 11.728 1.00 73.56 86 SER A CA 1
ATOM 711 C C . SER A 1 86 ? 9.052 -2.825 10.703 1.00 73.56 86 SER A C 1
ATOM 713 O O . SER A 1 86 ? 7.826 -2.864 10.610 1.00 73.56 86 SER A O 1
ATOM 715 N N . ASP A 1 87 ? 9.833 -2.109 9.893 1.00 80.19 87 ASP A N 1
ATOM 716 C CA . ASP A 1 87 ? 9.295 -1.222 8.854 1.00 80.19 87 ASP A CA 1
ATOM 717 C C . ASP A 1 87 ? 8.520 -2.038 7.828 1.00 80.19 87 ASP A C 1
ATOM 719 O O . ASP A 1 87 ? 7.366 -1.747 7.542 1.00 80.19 87 ASP A O 1
ATOM 723 N N . VAL A 1 88 ? 9.107 -3.142 7.358 1.00 84.25 88 VAL A N 1
ATOM 724 C CA . VAL A 1 88 ? 8.482 -4.024 6.360 1.00 84.25 88 VAL A CA 1
ATOM 725 C C . VAL A 1 88 ? 7.150 -4.571 6.867 1.00 84.25 88 VAL A C 1
ATOM 727 O O . VAL A 1 88 ? 6.172 -4.575 6.129 1.00 84.25 88 VAL A O 1
ATOM 730 N N . ARG A 1 89 ? 7.060 -4.975 8.142 1.00 84.12 89 ARG A N 1
ATOM 731 C CA . ARG A 1 89 ? 5.781 -5.411 8.728 1.00 84.12 89 ARG A CA 1
ATOM 732 C C . ARG A 1 89 ? 4.741 -4.294 8.752 1.00 84.12 89 ARG A C 1
ATOM 734 O O . ARG A 1 89 ? 3.587 -4.558 8.432 1.00 84.12 89 ARG A O 1
ATOM 741 N N . SER A 1 90 ? 5.141 -3.082 9.134 1.00 88.81 90 SER A N 1
ATOM 742 C CA . SER A 1 90 ? 4.250 -1.916 9.140 1.00 88.81 90 SER A CA 1
ATOM 743 C C . SER A 1 90 ? 3.741 -1.611 7.727 1.00 88.81 90 SER A C 1
ATOM 745 O O . SER A 1 90 ? 2.535 -1.499 7.509 1.00 88.81 90 SER A O 1
ATOM 747 N N . ILE A 1 91 ? 4.644 -1.627 6.745 1.00 92.62 91 ILE A N 1
ATOM 748 C CA . ILE A 1 91 ? 4.327 -1.379 5.340 1.00 92.62 91 ILE A CA 1
ATOM 749 C C . ILE A 1 91 ? 3.376 -2.450 4.787 1.00 92.62 91 ILE A C 1
ATOM 751 O O . ILE A 1 91 ? 2.381 -2.103 4.158 1.00 92.62 91 ILE A O 1
ATOM 755 N N . LEU A 1 92 ? 3.585 -3.740 5.077 1.00 91.56 92 LEU A N 1
ATOM 756 C CA . LEU A 1 92 ? 2.646 -4.803 4.675 1.00 91.56 92 LEU A CA 1
ATOM 757 C C . LEU A 1 92 ? 1.230 -4.564 5.205 1.00 91.56 92 LEU A C 1
ATOM 759 O O . LEU A 1 92 ? 0.253 -4.872 4.525 1.00 91.56 92 LEU A O 1
ATOM 763 N N . VAL A 1 93 ? 1.096 -4.036 6.425 1.00 93.62 93 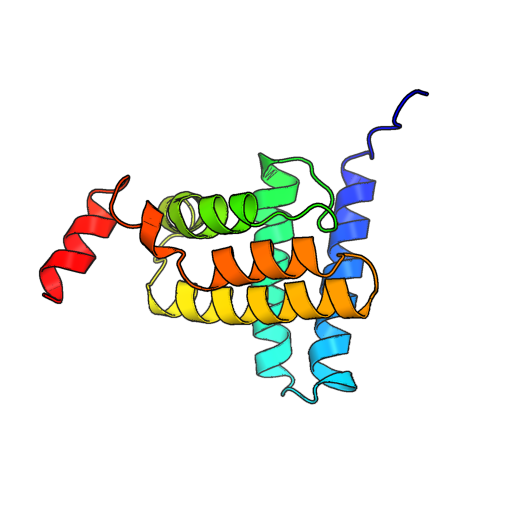VAL A N 1
ATOM 764 C CA . VAL A 1 93 ? -0.218 -3.696 6.985 1.00 93.62 93 VAL A CA 1
ATOM 765 C C . VAL A 1 93 ? -0.868 -2.570 6.180 1.00 93.62 93 VAL A C 1
ATOM 767 O O . VAL A 1 93 ? -2.060 -2.677 5.873 1.00 93.62 93 VAL A O 1
ATOM 770 N N . ALA A 1 94 ? -0.111 -1.542 5.784 1.00 96.62 94 ALA A N 1
ATOM 771 C CA . ALA A 1 94 ? -0.616 -0.514 4.875 1.00 96.62 94 ALA A CA 1
ATOM 772 C C . ALA A 1 94 ? -1.030 -1.097 3.522 1.00 96.62 94 ALA A C 1
ATOM 774 O O . ALA A 1 94 ? -2.143 -0.819 3.081 1.00 96.62 94 ALA A O 1
ATOM 775 N N . PHE A 1 95 ? -0.214 -1.960 2.906 1.00 96.25 95 PHE A N 1
ATOM 776 C CA . PHE A 1 95 ? -0.559 -2.609 1.635 1.00 96.25 95 PHE A CA 1
ATOM 777 C C . PHE A 1 95 ? -1.844 -3.427 1.738 1.00 96.25 95 PHE A C 1
ATOM 779 O O . PHE A 1 95 ? 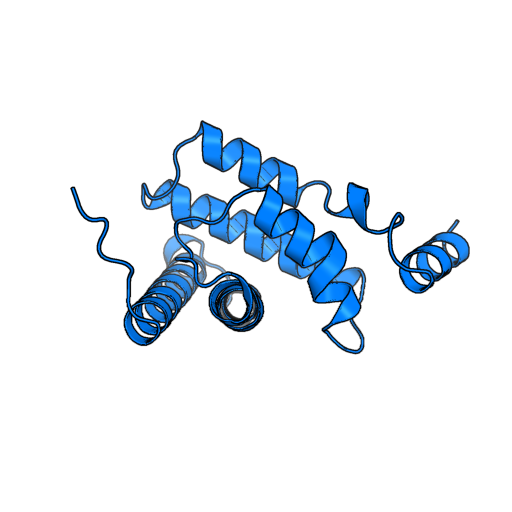-2.735 -3.255 0.913 1.00 96.25 95 PHE A O 1
ATOM 786 N N . LYS A 1 96 ? -2.021 -4.241 2.788 1.00 96.00 96 LYS A N 1
ATOM 787 C CA . LYS A 1 96 ? -3.274 -4.992 2.996 1.00 96.00 96 LYS A CA 1
ATOM 788 C C . LYS A 1 96 ? -4.488 -4.074 3.063 1.00 96.00 96 LYS A C 1
ATOM 790 O O . LYS A 1 96 ? -5.541 -4.392 2.515 1.00 96.00 96 LYS A O 1
ATOM 795 N N . LYS A 1 97 ? -4.364 -2.940 3.756 1.00 97.88 97 LYS A N 1
ATOM 796 C CA . LYS A 1 97 ? -5.440 -1.946 3.844 1.00 97.88 97 LYS A CA 1
ATOM 797 C C . LYS A 1 97 ? -5.682 -1.259 2.500 1.00 97.88 97 LYS A C 1
ATOM 799 O O . LYS A 1 97 ? -6.838 -1.023 2.161 1.00 97.88 97 LYS A O 1
ATOM 804 N N . PHE A 1 98 ? -4.623 -0.977 1.750 1.00 98.12 98 PHE A N 1
ATOM 805 C CA . PHE A 1 98 ? -4.690 -0.361 0.431 1.00 98.12 98 PHE A CA 1
ATOM 806 C C . PHE A 1 98 ? -5.355 -1.275 -0.603 1.00 98.12 98 PHE A C 1
ATOM 808 O O . PHE A 1 98 ? -6.258 -0.837 -1.306 1.00 98.12 98 PHE A O 1
ATOM 815 N N . CYS A 1 99 ? -5.013 -2.564 -0.630 1.00 96.81 99 CYS A N 1
ATOM 816 C CA . CYS A 1 99 ? -5.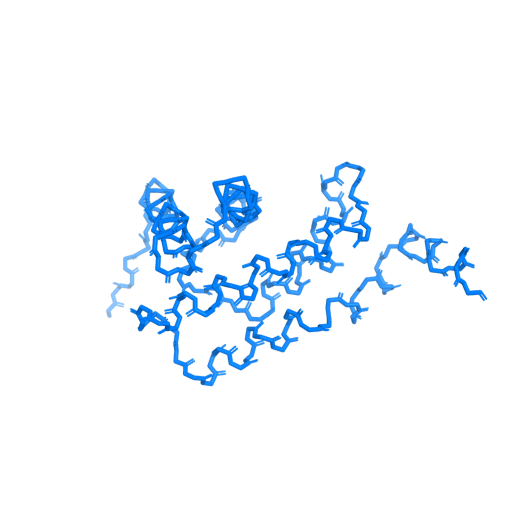636 -3.536 -1.534 1.00 96.81 99 CYS A CA 1
ATOM 817 C C . CYS A 1 99 ? -7.142 -3.662 -1.259 1.00 96.81 99 CYS A C 1
ATOM 819 O O . CYS A 1 99 ? -7.953 -3.610 -2.180 1.00 96.81 99 CYS A O 1
ATOM 821 N N . LYS A 1 100 ? -7.534 -3.718 0.023 1.00 97.44 100 LYS A N 1
ATOM 822 C CA . LYS A 1 100 ? -8.952 -3.696 0.422 1.00 97.44 100 LYS A CA 1
ATOM 823 C C . LYS A 1 100 ? -9.655 -2.408 0.006 1.00 97.44 100 LYS A C 1
ATOM 825 O O . LYS A 1 100 ? -10.785 -2.463 -0.454 1.00 97.44 100 LYS A O 1
ATOM 830 N N . PHE A 1 101 ? -8.993 -1.260 0.153 1.00 98.19 101 PHE A N 1
ATOM 831 C CA . PHE A 1 101 ? -9.516 0.016 -0.330 1.00 98.19 101 PHE A CA 1
ATOM 832 C C . PHE A 1 101 ? -9.778 -0.020 -1.841 1.00 98.19 101 PHE A C 1
ATOM 834 O O . PHE A 1 101 ? -10.871 0.340 -2.266 1.00 98.19 101 PHE A O 1
ATOM 841 N N . LEU A 1 102 ? -8.818 -0.487 -2.644 1.00 97.06 102 LEU A N 1
ATOM 842 C CA . LEU A 1 102 ? -8.987 -0.585 -4.095 1.00 97.06 102 LEU A CA 1
ATOM 843 C C . LEU A 1 102 ? -10.157 -1.499 -4.473 1.00 97.06 102 LEU A C 1
ATOM 845 O O . LEU A 1 102 ? -10.954 -1.142 -5.339 1.00 97.06 102 LEU A O 1
ATOM 849 N N . HIS A 1 103 ? -10.301 -2.633 -3.790 1.00 97.25 103 HIS A N 1
ATOM 850 C CA . HIS A 1 103 ? -11.427 -3.537 -3.995 1.00 97.25 103 HIS A CA 1
ATOM 851 C C . HIS A 1 103 ? -12.774 -2.902 -3.606 1.00 97.25 103 HIS A C 1
ATOM 853 O O . HIS A 1 103 ? -13.706 -2.898 -4.403 1.00 97.25 103 HIS A O 1
ATOM 859 N N . GLU A 1 104 ? -12.871 -2.262 -2.433 1.00 97.56 104 GLU A N 1
ATOM 860 C CA . GLU A 1 104 ? -14.094 -1.567 -1.988 1.00 97.56 104 GLU A CA 1
ATOM 861 C C . GLU A 1 104 ? -14.485 -0.391 -2.908 1.00 97.56 104 GLU A C 1
ATOM 863 O O . GLU A 1 104 ? -15.637 0.046 -2.910 1.00 97.56 104 GLU A O 1
ATOM 868 N N . ARG A 1 105 ? -13.543 0.129 -3.704 1.00 96.44 105 ARG A N 1
ATOM 869 C CA . ARG A 1 105 ? -13.793 1.139 -4.745 1.00 96.44 105 ARG A CA 1
ATOM 870 C C . ARG A 1 105 ? -14.046 0.556 -6.137 1.00 96.44 105 ARG A C 1
ATOM 872 O O . ARG A 1 105 ? -14.244 1.330 -7.070 1.00 96.44 105 ARG A O 1
ATOM 879 N N . GLY A 1 106 ? -14.069 -0.769 -6.284 1.00 95.44 106 GLY A N 1
ATOM 880 C CA . GLY A 1 106 ? -14.290 -1.454 -7.560 1.00 95.44 106 GLY A CA 1
ATOM 881 C C . GLY A 1 106 ? -13.120 -1.324 -8.537 1.00 95.44 106 GLY A C 1
ATOM 882 O O . GLY A 1 106 ? -13.312 -1.421 -9.744 1.00 95.44 106 GLY A O 1
ATOM 883 N N . CYS A 1 107 ? -11.913 -1.044 -8.039 1.00 93.38 107 CYS A N 1
ATOM 884 C CA . CYS A 1 107 ? -10.707 -0.957 -8.865 1.00 93.38 107 CYS A CA 1
ATOM 885 C C . CYS A 1 107 ? -10.024 -2.317 -9.062 1.00 93.38 107 CYS A C 1
ATOM 887 O O . CYS A 1 107 ? -9.195 -2.449 -9.957 1.00 93.38 107 CYS A O 1
ATOM 889 N N . VAL A 1 108 ? -10.327 -3.288 -8.199 1.00 93.31 108 VAL A N 1
ATOM 890 C CA . VAL A 1 108 ? -9.695 -4.610 -8.137 1.00 93.31 108 VAL A CA 1
ATOM 891 C C . VAL A 1 108 ? -10.788 -5.641 -7.869 1.00 93.31 108 VAL A C 1
ATOM 893 O O . VAL A 1 108 ? -11.534 -5.511 -6.897 1.00 93.31 108 VAL A O 1
ATOM 896 N N . GLU A 1 109 ? -10.878 -6.662 -8.714 1.00 93.75 109 GLU A N 1
ATOM 897 C CA . GLU A 1 109 ? -11.833 -7.765 -8.549 1.00 93.75 109 GLU A CA 1
ATOM 898 C C . GLU A 1 109 ? -11.367 -8.754 -7.468 1.00 93.75 109 GLU A C 1
ATOM 900 O O . GLU A 1 109 ? -10.197 -8.764 -7.090 1.00 93.75 109 GLU A O 1
ATOM 905 N N . GLU A 1 110 ? -12.262 -9.617 -6.983 1.00 93.81 110 GLU A N 1
ATOM 906 C CA . GLU A 1 110 ? -11.972 -10.546 -5.874 1.00 93.81 110 GLU A CA 1
ATOM 907 C C . GLU A 1 110 ? -10.721 -11.414 -6.122 1.00 93.81 110 GLU A C 1
ATOM 909 O O . GLU A 1 110 ? -9.839 -11.494 -5.273 1.00 93.81 110 GLU A O 1
ATOM 914 N N . GLU A 1 111 ? -10.587 -11.996 -7.319 1.00 90.69 111 GLU A N 1
ATOM 915 C CA . GLU A 1 111 ? -9.433 -12.837 -7.681 1.00 90.69 111 GLU A CA 1
ATOM 916 C C . GLU A 1 111 ? -8.108 -12.058 -7.628 1.00 90.69 111 GLU A C 1
ATOM 918 O O . GLU A 1 111 ? -7.077 -12.572 -7.195 1.00 90.69 111 GLU A O 1
ATOM 923 N N . GLN A 1 112 ? -8.137 -10.787 -8.032 1.00 91.94 112 GLN A N 1
ATOM 924 C CA . GLN A 1 112 ? -6.968 -9.913 -7.965 1.00 91.94 112 GLN A CA 1
ATOM 925 C C . GLN A 1 112 ? -6.670 -9.487 -6.522 1.00 91.94 112 GLN A C 1
ATOM 927 O O . GLN A 1 112 ? -5.505 -9.347 -6.146 1.00 91.94 112 GLN A O 1
ATOM 932 N N . LEU A 1 113 ? -7.706 -9.284 -5.702 1.00 94.81 113 LEU A N 1
ATOM 933 C CA . LEU A 1 113 ? -7.545 -8.994 -4.283 1.00 94.81 113 LEU A CA 1
ATOM 934 C C . LEU A 1 113 ? -6.861 -10.164 -3.565 1.00 94.81 113 LEU A C 1
ATOM 936 O O . LEU A 1 113 ? -5.958 -9.923 -2.764 1.00 94.81 113 LEU A O 1
ATOM 940 N N . ASP A 1 114 ? -7.244 -11.403 -3.864 1.00 93.06 114 ASP A N 1
ATOM 941 C CA . ASP A 1 114 ? -6.628 -12.597 -3.280 1.00 93.06 114 ASP A CA 1
ATOM 942 C C . ASP A 1 114 ? -5.125 -12.682 -3.587 1.00 93.06 114 ASP A C 1
ATOM 944 O O . ASP A 1 114 ? -4.327 -12.899 -2.669 1.00 93.06 114 ASP A O 1
ATOM 948 N N . ASP A 1 115 ? -4.720 -12.431 -4.837 1.00 90.50 115 ASP A N 1
ATOM 949 C CA . ASP A 1 115 ? -3.305 -12.375 -5.242 1.00 90.50 115 ASP A CA 1
ATOM 950 C C . ASP A 1 115 ? -2.529 -11.292 -4.471 1.00 90.50 115 ASP A C 1
ATOM 952 O O . ASP A 1 115 ? -1.494 -11.550 -3.846 1.00 90.50 115 ASP A O 1
ATOM 956 N N . LEU A 1 116 ? -3.082 -10.078 -4.415 1.00 93.25 116 LEU A N 1
ATOM 957 C CA . LEU A 1 116 ? -2.492 -8.959 -3.679 1.00 93.25 116 LEU A CA 1
ATOM 958 C C . LEU A 1 116 ? -2.351 -9.261 -2.178 1.00 93.25 116 LEU A C 1
ATOM 960 O O . LEU A 1 116 ? -1.327 -8.955 -1.553 1.00 93.25 116 LEU A O 1
ATOM 964 N N . LEU A 1 117 ? -3.370 -9.870 -1.567 1.00 93.75 117 LEU A N 1
ATOM 965 C CA . LEU A 1 117 ? -3.341 -10.242 -0.154 1.00 93.75 117 LEU A CA 1
ATOM 966 C C . LEU A 1 117 ? -2.366 -11.395 0.115 1.00 93.75 117 LEU A C 1
ATOM 968 O O . LEU A 1 117 ? -1.723 -11.400 1.176 1.00 93.75 117 LEU A O 1
ATOM 972 N N . ALA A 1 118 ? -2.205 -12.332 -0.822 1.00 90.50 118 ALA A N 1
ATOM 973 C CA . ALA A 1 118 ? -1.216 -13.400 -0.736 1.00 90.50 118 ALA A CA 1
ATOM 974 C C . ALA A 1 118 ? 0.214 -12.832 -0.713 1.00 90.50 118 ALA A C 1
ATOM 976 O O . ALA A 1 118 ? 0.971 -13.147 0.215 1.00 90.50 118 ALA A O 1
ATOM 977 N N . ALA A 1 119 ? 0.537 -11.905 -1.621 1.00 88.19 119 ALA A N 1
ATOM 978 C CA . ALA A 1 119 ? 1.821 -11.194 -1.649 1.00 88.19 119 ALA A CA 1
ATOM 979 C C . ALA A 1 119 ? 2.107 -10.453 -0.328 1.00 88.19 119 ALA A C 1
ATOM 981 O O . ALA A 1 119 ? 3.210 -10.496 0.224 1.00 88.19 119 ALA A O 1
ATOM 982 N N . CYS A 1 120 ? 1.076 -9.855 0.278 1.00 87.00 120 CYS A N 1
ATOM 983 C CA . CYS A 1 120 ? 1.200 -9.184 1.574 1.00 87.00 120 CYS A CA 1
ATOM 984 C C . CYS A 1 120 ? 1.399 -10.136 2.772 1.00 87.00 120 CYS A C 1
ATOM 986 O O . CYS A 1 120 ? 1.606 -9.687 3.907 1.00 87.00 120 CYS A O 1
ATOM 988 N N . THR A 1 121 ? 1.246 -11.445 2.585 1.00 78.50 121 THR A N 1
ATOM 989 C CA . THR A 1 121 ? 1.298 -12.436 3.670 1.00 78.50 121 THR A CA 1
ATOM 990 C C . THR A 1 121 ? 2.659 -13.125 3.752 1.00 78.50 121 THR A C 1
ATOM 992 O O . THR A 1 121 ? 3.003 -13.648 4.812 1.00 78.50 121 THR A O 1
ATOM 995 N N . ASN A 1 122 ? 3.477 -13.058 2.694 1.00 64.56 122 ASN A N 1
ATOM 996 C CA . ASN A 1 122 ? 4.782 -13.711 2.665 1.00 64.56 122 ASN A CA 1
ATOM 997 C C . ASN A 1 122 ? 5.853 -12.976 1.826 1.00 64.56 122 ASN A C 1
ATOM 999 O O . ASN A 1 122 ? 6.429 -13.575 0.919 1.00 64.56 122 ASN A O 1
ATOM 1003 N N . PRO A 1 123 ? 6.249 -11.735 2.169 1.00 56.00 123 PRO A N 1
ATOM 1004 C CA . PRO A 1 123 ? 7.366 -11.067 1.480 1.00 56.00 123 PRO A CA 1
ATOM 1005 C C . PRO A 1 123 ? 8.728 -11.744 1.745 1.00 56.00 123 PRO A C 1
ATOM 1007 O O . PRO A 1 123 ? 9.763 -11.329 1.232 1.00 56.00 123 PRO A O 1
ATOM 1010 N N . GLN A 1 124 ? 8.757 -12.777 2.596 1.00 50.88 124 GLN A N 1
ATOM 1011 C CA . GLN A 1 124 ? 9.960 -13.494 3.019 1.00 50.88 124 GLN A CA 1
ATOM 1012 C C . GLN A 1 124 ? 10.438 -14.531 1.998 1.00 50.88 124 GLN A C 1
ATOM 1014 O O . GLN A 1 124 ? 11.570 -14.998 2.132 1.00 50.88 124 GLN A O 1
ATOM 1019 N N . ARG A 1 125 ? 9.639 -14.868 0.970 1.00 52.75 125 ARG A N 1
ATOM 1020 C CA . ARG A 1 125 ? 10.082 -15.785 -0.096 1.00 52.75 125 ARG A CA 1
ATOM 1021 C C . ARG A 1 125 ? 11.276 -15.249 -0.894 1.00 52.75 125 ARG A C 1
ATOM 1023 O O . ARG A 1 125 ? 12.074 -16.061 -1.349 1.00 52.75 125 ARG A O 1
ATOM 1030 N N . GLU A 1 126 ? 11.478 -13.930 -0.956 1.00 49.03 126 GLU A N 1
ATOM 1031 C CA . GLU A 1 126 ? 12.628 -13.324 -1.652 1.00 49.03 126 GLU A CA 1
ATOM 1032 C C . GLU A 1 126 ? 13.685 -12.691 -0.725 1.00 49.03 126 GLU A C 1
ATOM 1034 O O . GLU A 1 126 ? 14.846 -12.541 -1.114 1.00 49.03 126 GLU A O 1
ATOM 1039 N N . TRP A 1 127 ? 13.340 -12.423 0.542 1.00 49.22 127 TRP A N 1
ATOM 1040 C CA . TRP A 1 127 ? 14.203 -11.743 1.526 1.00 49.22 127 TRP A CA 1
ATOM 1041 C C . TRP A 1 127 ? 15.597 -12.384 1.702 1.00 49.22 127 TRP A C 1
ATOM 1043 O O . TRP A 1 127 ? 16.581 -11.696 1.988 1.00 49.22 127 TRP A O 1
ATOM 1053 N N . PHE A 1 128 ? 15.707 -13.709 1.550 1.00 48.31 128 PHE A N 1
ATOM 1054 C CA . PHE A 1 128 ? 16.943 -14.460 1.823 1.00 48.31 128 PHE A CA 1
ATOM 1055 C C . PHE A 1 128 ? 17.742 -14.853 0.580 1.00 48.31 128 PHE A C 1
ATOM 1057 O O . PHE A 1 128 ? 18.915 -15.223 0.706 1.00 48.31 128 PHE A O 1
ATOM 1064 N N . ALA A 1 129 ? 17.141 -14.771 -0.607 1.00 47.66 129 ALA A N 1
ATOM 1065 C CA . ALA A 1 129 ? 17.763 -15.282 -1.822 1.00 47.66 129 ALA A CA 1
ATOM 1066 C C . ALA A 1 129 ? 18.799 -14.312 -2.417 1.00 47.66 129 ALA A C 1
ATOM 1068 O O . ALA A 1 129 ? 19.724 -14.762 -3.089 1.00 47.66 129 ALA A O 1
ATOM 1069 N N . ILE A 1 130 ? 18.693 -13.000 -2.151 1.00 49.69 130 ILE A N 1
ATOM 1070 C CA . ILE A 1 130 ? 19.368 -12.001 -3.003 1.00 49.69 130 ILE A CA 1
ATOM 1071 C C . ILE A 1 130 ? 20.379 -11.107 -2.256 1.00 49.69 130 ILE A C 1
ATOM 1073 O O . ILE A 1 130 ? 21.296 -10.582 -2.887 1.00 49.69 130 ILE A O 1
ATOM 1077 N N . THR A 1 131 ? 20.321 -10.952 -0.921 1.00 53.50 131 THR A N 1
ATOM 1078 C CA . THR A 1 131 ? 21.264 -10.051 -0.215 1.00 53.50 131 THR A CA 1
ATOM 1079 C C . THR A 1 131 ? 22.014 -10.696 0.956 1.00 53.50 131 THR A C 1
ATOM 1081 O O . THR A 1 131 ? 21.430 -11.272 1.873 1.00 53.50 131 THR A O 1
ATOM 1084 N N . LYS A 1 132 ? 23.346 -10.519 0.970 1.00 55.06 132 LYS A N 1
ATOM 1085 C CA . LYS A 1 132 ? 24.251 -10.933 2.063 1.00 55.06 132 LYS A CA 1
ATOM 1086 C C . LYS A 1 132 ? 23.805 -10.374 3.428 1.00 55.06 132 LYS A C 1
ATOM 1088 O O . LYS A 1 132 ? 23.873 -11.068 4.435 1.00 55.06 132 LYS A O 1
ATOM 1093 N N . ARG A 1 133 ? 23.241 -9.160 3.439 1.00 54.31 133 ARG A N 1
ATOM 1094 C CA . ARG A 1 133 ? 22.694 -8.492 4.633 1.00 54.31 133 ARG A CA 1
ATOM 1095 C C . ARG A 1 133 ? 21.377 -9.114 5.125 1.00 54.31 133 ARG A C 1
ATOM 1097 O O . ARG A 1 133 ? 21.182 -9.239 6.332 1.00 54.31 133 ARG A O 1
ATOM 1104 N N . GLY A 1 134 ? 20.502 -9.567 4.221 1.00 54.41 134 GLY A N 1
ATOM 1105 C CA . GLY A 1 134 ? 19.292 -10.323 4.572 1.00 54.41 134 GLY A CA 1
ATOM 1106 C C . GLY A 1 134 ? 19.605 -11.668 5.238 1.00 54.41 134 GLY A C 1
ATOM 1107 O O . GLY A 1 134 ? 18.931 -12.052 6.196 1.00 54.41 134 GLY A O 1
ATOM 1108 N N . GLN A 1 135 ? 20.680 -12.333 4.799 1.00 53.84 135 GLN A N 1
ATOM 1109 C CA . GLN A 1 135 ? 21.182 -13.583 5.387 1.00 53.84 135 GLN A CA 1
ATOM 1110 C C . GLN A 1 135 ? 21.816 -13.380 6.777 1.00 53.84 135 GLN A C 1
ATOM 1112 O O . GLN A 1 135 ? 21.577 -14.181 7.680 1.00 53.84 135 GLN A O 1
ATOM 1117 N N . GLU A 1 136 ? 22.581 -12.303 6.985 1.00 55.56 136 GLU A N 1
ATOM 1118 C CA . GLU A 1 136 ? 23.204 -11.975 8.281 1.00 55.56 136 GLU A CA 1
ATOM 1119 C C . GLU A 1 136 ? 22.161 -11.677 9.375 1.00 55.56 136 GLU A C 1
ATOM 1121 O O . GLU A 1 136 ? 22.262 -12.192 10.488 1.00 55.56 136 GLU A O 1
ATOM 1126 N N . ILE A 1 137 ? 21.095 -10.938 9.046 1.00 50.69 137 ILE A N 1
ATOM 1127 C CA . ILE A 1 137 ? 19.994 -10.640 9.982 1.00 50.69 137 ILE A CA 1
ATOM 1128 C C . ILE A 1 137 ? 19.144 -11.893 10.288 1.00 50.69 137 ILE A C 1
ATOM 1130 O O . ILE A 1 137 ? 18.429 -11.928 11.288 1.00 50.69 137 ILE A O 1
ATOM 1134 N N . PHE A 1 138 ? 19.167 -12.928 9.445 1.00 43.75 138 PHE A N 1
ATOM 1135 C CA . PHE A 1 138 ? 18.487 -14.200 9.731 1.00 43.75 138 PHE A CA 1
ATOM 1136 C C . PHE A 1 138 ? 19.266 -15.061 10.723 1.00 43.75 138 PHE A C 1
ATOM 1138 O O . PHE A 1 138 ? 18.704 -15.544 11.703 1.00 43.75 138 PHE A O 1
ATOM 1145 N N . ARG A 1 139 ? 20.576 -15.201 10.484 1.00 43.50 139 ARG A N 1
ATOM 1146 C CA . ARG A 1 139 ? 21.476 -16.035 11.291 1.00 43.50 139 ARG A CA 1
ATOM 1147 C C . ARG A 1 139 ? 21.658 -15.532 12.720 1.00 43.50 139 ARG A C 1
ATOM 1149 O O . ARG A 1 139 ? 21.953 -16.329 13.590 1.00 43.50 139 ARG A O 1
ATOM 1156 N N . ALA A 1 140 ? 21.490 -14.235 12.969 1.00 40.69 140 ALA A N 1
ATOM 1157 C CA . ALA A 1 140 ? 21.625 -13.659 14.309 1.00 40.69 140 ALA A CA 1
ATOM 1158 C C . ALA A 1 140 ? 20.412 -13.906 15.233 1.00 40.69 140 ALA A C 1
ATOM 1160 O O . ALA A 1 140 ? 20.442 -13.512 16.394 1.00 40.69 140 ALA A O 1
ATOM 1161 N N . ILE A 1 141 ? 19.328 -14.489 14.714 1.00 39.72 141 ILE A N 1
ATOM 1162 C CA . ILE A 1 141 ? 18.048 -14.656 15.426 1.00 39.72 141 ILE A CA 1
ATOM 1163 C C . ILE A 1 141 ? 17.543 -16.112 15.323 1.00 39.72 141 ILE A C 1
ATOM 1165 O O . ILE A 1 141 ? 16.398 -16.391 15.670 1.00 39.72 141 ILE A O 1
ATOM 1169 N N . SER A 1 142 ? 18.383 -17.021 14.812 1.00 39.44 142 SER A N 1
ATOM 1170 C CA . SER A 1 142 ? 18.189 -18.481 14.807 1.00 39.44 142 SER A CA 1
ATOM 1171 C C . SER A 1 142 ? 19.214 -19.109 15.740 1.00 39.44 142 SER A C 1
ATOM 1173 O O . SER A 1 142 ? 18.853 -20.079 16.434 1.00 39.44 142 SER A O 1
#

pLDDT: mean 83.14, std 17.31, range [38.59, 98.75]

Solvent-accessible surface area (backbone atoms only — not comparable to full-atom values): 7946 Å² total; per-residue (Å²): 131,86,78,79,75,77,52,71,71,58,45,51,56,47,44,55,52,52,39,50,51,50,28,48,43,35,36,72,74,67,63,41,53,70,68,61,22,49,51,36,30,48,49,52,43,47,45,44,56,64,44,31,54,64,72,67,72,49,57,75,80,69,70,47,26,69,57,53,31,47,40,65,24,44,49,44,63,75,71,39,84,87,64,46,75,67,54,54,54,54,42,33,53,34,49,49,53,48,50,50,50,38,35,79,68,70,65,38,55,72,75,56,43,51,46,39,47,52,33,53,72,52,44,63,80,44,36,60,79,78,39,76,67,45,43,53,67,48,64,77,76,109

Foldseek 3Di:
DDDPQDDLVRLVVQQVVLLVLLLCCCCPVVPDDNVLSVLLSCLSSCCSVVPCSVPVVDHPLPDALVSLLCVLLPVCVVPPPPDDPVVSLSSLVSQLSSLVVCVVVVSADPVRSVRSNVSSVPSPVRQCPPDPVSVVVVVVVD

Mean predicted aligned error: 7.34 Å

Sequence (142 aa):
MQIKKMHPGELEAEAERIVEAFYNYLKHEKGLSEETALEHKHQIGFFANSYFLGYEEKSLLKVTGSDIEDYLGNWYIRKVWNSSKSDVRSILVAFKKFCKFLHERGCVEEEQLDDLLAACTNPQREWFAITKRGQEIFRAIS

Radius of gyration: 15.73 Å; Cα contacts (8 Å, |Δi|>4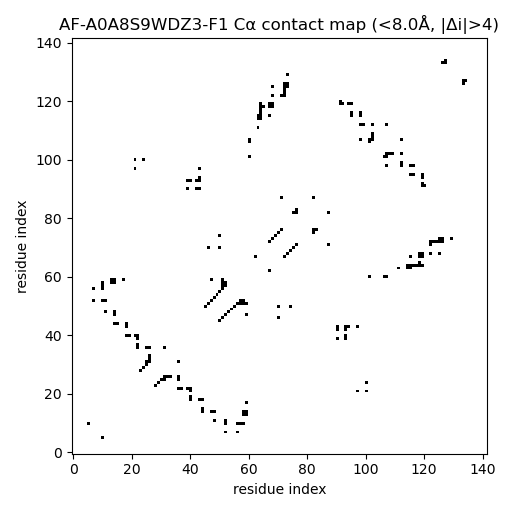): 127; chains: 1; bounding box: 39×33×46 Å

Secondary structure (DSSP, 8-state):
----PPPHHHHHHHHHHHHHHHHHIIIIIS---HHHHHHHHHHHHHHIIIIIIIII---GGG--HHHHHHIIIIIHHHHSTT--HHHHHHHHHHHHHHHHHHHHTTSS-HHHHHHHHHHTT-THHHHTTS-HHHHHHHHTT-